Protein AF-A0A7X7TBM5-F1 (afdb_monomer)

Foldseek 3Di:
DPLKDKAKFFDPPLQVVVVVQVQHGLCSQQVVPDFAWPDDDPFKTWGWHWDDDDPPTDTDIDMKGADDDPVLQVVCCVPVVAGDDPQRVVQVVCVVCVVVVNDDDDDGMGIFMDGNRHTGMD

pLDDT: mean 87.88, std 8.38, range [46.88, 96.25]

Mean predicted aligned error: 5.34 Å

Structure (mmCIF, N/CA/C/O backbone):
data_AF-A0A7X7TBM5-F1
#
_entry.id   AF-A0A7X7TBM5-F1
#
loop_
_atom_site.group_PDB
_atom_site.id
_atom_site.type_symbol
_atom_site.label_atom_id
_atom_site.label_alt_id
_atom_site.label_comp_id
_atom_site.label_asym_id
_atom_site.label_entity_id
_atom_site.label_seq_id
_atom_site.pdbx_PDB_ins_code
_atom_site.Cartn_x
_atom_site.Cartn_y
_atom_site.Cartn_z
_atom_site.occupancy
_atom_site.B_iso_or_equiv
_atom_site.auth_seq_id
_atom_site.auth_comp_id
_atom_site.auth_asym_id
_atom_site.auth_atom_id
_atom_site.pdbx_PDB_model_num
ATOM 1 N N . MET A 1 1 ? -0.475 12.887 -24.486 1.00 46.88 1 MET A N 1
ATOM 2 C CA . MET A 1 1 ? -0.090 11.692 -23.706 1.00 46.88 1 MET A CA 1
ATOM 3 C C . MET A 1 1 ? 0.011 12.117 -22.256 1.00 46.88 1 MET A C 1
ATOM 5 O O . MET A 1 1 ? 0.785 13.027 -21.984 1.00 46.88 1 MET A O 1
ATOM 9 N N . SER A 1 2 ? -0.808 11.559 -21.361 1.00 51.97 2 SER A N 1
ATOM 10 C CA . SER A 1 2 ? -0.641 11.837 -19.930 1.00 51.97 2 SER A CA 1
ATOM 11 C C . SER A 1 2 ? 0.691 11.240 -19.491 1.00 51.97 2 SER A C 1
ATOM 13 O O . SER A 1 2 ? 0.918 10.045 -19.645 1.00 51.97 2 SER A O 1
ATOM 15 N N . ILE A 1 3 ? 1.594 12.097 -19.029 1.00 78.81 3 ILE A N 1
ATOM 16 C CA . ILE A 1 3 ? 2.922 11.720 -18.530 1.00 78.81 3 ILE A CA 1
ATOM 17 C C . ILE A 1 3 ? 2.806 11.076 -17.135 1.00 78.81 3 ILE A C 1
ATOM 19 O O . ILE A 1 3 ? 3.705 10.352 -16.704 1.00 78.81 3 ILE A O 1
ATOM 23 N N . VAL A 1 4 ? 1.688 11.344 -16.454 1.00 83.56 4 VAL A N 1
ATOM 24 C CA . VAL A 1 4 ? 1.349 10.846 -15.123 1.00 83.56 4 VAL A CA 1
ATOM 25 C C . VAL A 1 4 ? 0.433 9.634 -15.258 1.00 83.56 4 VAL A C 1
ATOM 27 O O . VAL A 1 4 ? -0.568 9.694 -15.979 1.00 83.56 4 VAL A O 1
ATOM 30 N N . SER A 1 5 ? 0.780 8.557 -14.560 1.00 88.44 5 SER A N 1
ATOM 31 C CA . SER A 1 5 ? -0.019 7.341 -14.445 1.00 88.44 5 SER A CA 1
ATOM 32 C C . SER A 1 5 ? -0.242 7.021 -12.978 1.00 88.44 5 SER A C 1
ATOM 34 O O . SER A 1 5 ? 0.727 6.865 -12.233 1.00 88.44 5 SER A O 1
ATOM 36 N N . THR A 1 6 ? -1.504 6.855 -12.601 1.00 91.75 6 THR A N 1
ATOM 37 C CA . THR A 1 6 ? -1.925 6.534 -11.239 1.00 91.75 6 THR A CA 1
ATOM 38 C C . THR A 1 6 ? -2.661 5.202 -11.230 1.00 91.75 6 THR A C 1
ATOM 40 O O . THR A 1 6 ? -3.466 4.936 -12.124 1.00 91.75 6 THR A O 1
ATOM 43 N N . ARG A 1 7 ? -2.392 4.352 -10.236 1.00 93.69 7 ARG A N 1
ATOM 44 C CA . ARG A 1 7 ? -3.143 3.113 -10.016 1.00 93.69 7 ARG A CA 1
ATOM 45 C C . ARG A 1 7 ? -3.231 2.750 -8.541 1.00 93.69 7 ARG A C 1
ATOM 47 O O . ARG A 1 7 ? -2.367 3.112 -7.749 1.00 93.69 7 ARG A O 1
ATOM 54 N N . VAL A 1 8 ? -4.242 1.957 -8.218 1.00 95.38 8 VAL A N 1
ATOM 55 C CA . VAL A 1 8 ? -4.363 1.211 -6.967 1.00 95.38 8 VAL A CA 1
ATOM 56 C C . VAL A 1 8 ? -4.627 -0.250 -7.320 1.00 95.38 8 VAL A C 1
ATOM 58 O O . VAL A 1 8 ? -5.303 -0.543 -8.305 1.00 95.38 8 VAL A O 1
ATOM 61 N N . VAL A 1 9 ? -4.029 -1.165 -6.571 1.00 95.44 9 VAL A N 1
ATOM 62 C CA . VAL A 1 9 ? -4.194 -2.610 -6.730 1.00 95.44 9 VAL A CA 1
ATOM 63 C C . VAL A 1 9 ? -4.621 -3.172 -5.388 1.00 95.44 9 VAL A C 1
ATOM 65 O O . VAL A 1 9 ? -3.992 -2.884 -4.371 1.00 95.44 9 VAL A O 1
ATOM 68 N N . PHE A 1 10 ? -5.674 -3.979 -5.397 1.00 96.25 10 PHE A N 1
ATOM 69 C CA . PHE A 1 10 ? -6.248 -4.598 -4.209 1.00 96.25 10 PHE A CA 1
ATOM 70 C C . PHE A 1 10 ? -5.935 -6.092 -4.166 1.00 96.25 10 PHE A C 1
ATOM 72 O O . PHE A 1 10 ? -5.817 -6.748 -5.203 1.00 96.25 10 PHE A O 1
ATOM 79 N N . ALA A 1 11 ? -5.823 -6.634 -2.957 1.00 94.88 11 ALA A N 1
ATOM 80 C CA . ALA A 1 11 ? -5.930 -8.068 -2.738 1.00 94.88 11 ALA A CA 1
ATOM 81 C C . ALA A 1 11 ? -7.383 -8.519 -2.965 1.00 94.88 11 ALA A C 1
ATOM 83 O O . ALA A 1 11 ? -8.317 -7.713 -2.943 1.00 94.88 11 ALA A O 1
ATOM 84 N N . GLU A 1 12 ? -7.573 -9.820 -3.170 1.00 93.44 12 GLU A N 1
ATOM 85 C CA . GLU A 1 12 ? -8.890 -10.407 -3.423 1.00 93.44 12 GLU A CA 1
ATOM 86 C C . GLU A 1 12 ? -9.910 -10.011 -2.339 1.00 93.44 12 GLU A C 1
ATOM 88 O O . GLU A 1 12 ? -9.631 -10.102 -1.142 1.00 93.44 12 GLU A O 1
ATOM 93 N N . GLY A 1 13 ? -11.079 -9.522 -2.769 1.00 92.25 13 GLY A N 1
ATOM 94 C CA . GLY A 1 13 ? -12.180 -9.086 -1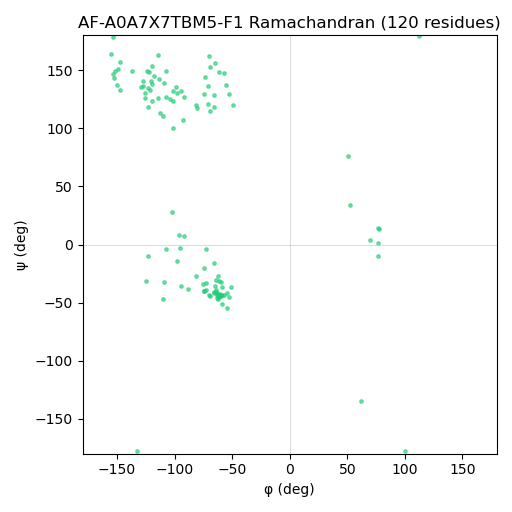.900 1.00 92.25 13 GLY A CA 1
ATOM 95 C C . GLY A 1 13 ? -12.003 -7.720 -1.220 1.00 92.25 13 GLY A C 1
ATOM 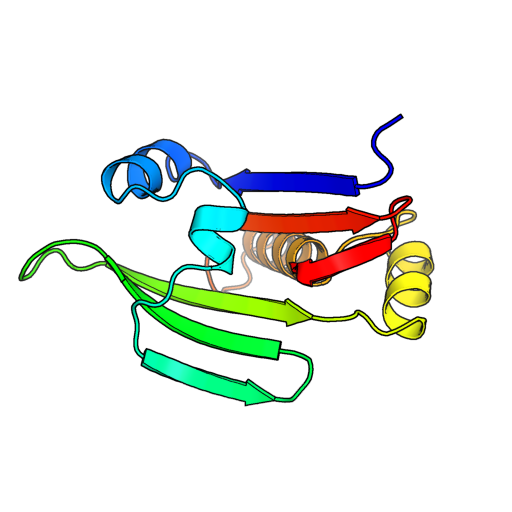96 O O . GLY A 1 13 ? -12.962 -7.197 -0.656 1.00 92.25 13 GLY A O 1
ATOM 97 N N . TRP A 1 14 ? -10.817 -7.103 -1.284 1.00 95.38 14 TRP A N 1
ATOM 98 C CA . TRP A 1 14 ? -10.558 -5.839 -0.584 1.00 95.38 14 TRP A CA 1
ATOM 99 C C . TRP A 1 14 ? -11.068 -4.603 -1.316 1.00 95.38 14 TRP A C 1
ATOM 101 O O . TRP A 1 14 ? -11.392 -3.617 -0.660 1.00 95.38 14 TRP A O 1
ATOM 111 N N . GLU A 1 15 ? -11.174 -4.645 -2.644 1.00 95.94 15 GLU A N 1
ATOM 112 C CA . GLU A 1 15 ? -11.685 -3.514 -3.429 1.00 95.94 15 GLU A CA 1
ATOM 113 C C . GLU A 1 15 ? -13.110 -3.135 -3.002 1.00 95.94 15 GLU A C 1
ATOM 115 O O . GLU A 1 15 ? -13.365 -1.986 -2.646 1.00 95.94 15 GLU A O 1
ATOM 120 N N . GLU A 1 16 ? -14.022 -4.109 -2.952 1.00 94.31 16 GLU A N 1
ATOM 121 C CA . GLU A 1 16 ? -15.407 -3.894 -2.513 1.00 94.31 16 GLU A CA 1
ATOM 122 C C . GLU A 1 16 ? -15.464 -3.440 -1.050 1.00 94.31 16 GLU A C 1
ATOM 124 O O . GLU A 1 16 ? -16.180 -2.499 -0.709 1.00 94.31 16 GLU A O 1
ATOM 129 N N . ARG A 1 17 ? -14.638 -4.051 -0.191 1.00 93.62 17 ARG A N 1
ATOM 130 C CA . ARG A 1 17 ? -14.583 -3.718 1.234 1.00 93.62 17 ARG A CA 1
ATOM 131 C C . ARG A 1 17 ? -14.156 -2.272 1.479 1.00 93.62 17 ARG A C 1
ATOM 133 O O . ARG A 1 17 ? -14.753 -1.589 2.306 1.00 93.62 17 ARG A O 1
ATOM 140 N N . PHE A 1 18 ? -13.144 -1.792 0.762 1.00 94.69 18 PHE A N 1
ATOM 141 C CA . PHE A 1 18 ? -12.705 -0.401 0.854 1.00 94.69 18 PHE A CA 1
ATOM 142 C C . PHE A 1 18 ? -13.682 0.570 0.190 1.00 94.69 18 PHE A C 1
ATOM 144 O O . PHE A 1 18 ? -13.886 1.680 0.692 1.00 94.69 18 PHE A O 1
ATOM 151 N N . ALA A 1 19 ? -14.344 0.137 -0.882 1.00 94.31 19 ALA A N 1
ATOM 152 C CA . ALA A 1 19 ? -15.364 0.918 -1.561 1.00 94.31 19 ALA A CA 1
ATOM 153 C C . ALA A 1 19 ? -16.569 1.247 -0.658 1.00 94.31 19 ALA A C 1
ATOM 155 O O . ALA A 1 19 ? -17.133 2.337 -0.809 1.00 94.31 19 ALA A O 1
ATOM 156 N N . ASP A 1 20 ? -16.921 0.373 0.295 1.00 93.25 20 ASP A N 1
ATOM 157 C CA . ASP A 1 20 ? -17.944 0.624 1.329 1.00 93.25 20 ASP A CA 1
ATOM 158 C C . ASP A 1 20 ? -17.575 1.791 2.262 1.00 93.25 20 ASP A C 1
ATOM 160 O O . ASP A 1 20 ? -18.450 2.472 2.799 1.00 93.25 20 ASP A O 1
ATOM 164 N N . TRP A 1 21 ? -16.278 2.055 2.437 1.00 92.75 21 TRP A N 1
ATOM 165 C CA . TRP A 1 21 ? -15.756 3.186 3.211 1.00 92.75 21 TRP A CA 1
ATOM 166 C C . TRP A 1 21 ? -15.412 4.403 2.344 1.00 92.75 21 TRP A C 1
ATOM 168 O O . TRP A 1 21 ? -14.838 5.369 2.842 1.00 92.75 21 TRP A O 1
ATOM 178 N N . GLY A 1 22 ? -15.766 4.372 1.055 1.00 93.62 22 GLY A N 1
ATOM 179 C CA . GLY A 1 22 ? -15.496 5.458 0.114 1.00 93.62 22 GLY A CA 1
ATOM 180 C C . GLY A 1 22 ? -14.053 5.518 -0.391 1.00 93.62 22 GLY A C 1
ATOM 181 O O . GLY A 1 22 ? -13.680 6.514 -0.997 1.00 93.62 22 GLY A O 1
ATOM 182 N N . LEU A 1 23 ? -13.250 4.473 -0.175 1.00 94.88 23 LEU A N 1
ATOM 183 C CA . LEU A 1 23 ? -11.856 4.413 -0.615 1.00 94.88 23 LEU A CA 1
ATOM 184 C C . LEU A 1 23 ? -11.754 3.568 -1.890 1.00 94.88 23 LEU A C 1
ATOM 186 O O . LEU A 1 23 ? -11.805 2.342 -1.827 1.00 94.88 23 LEU A O 1
ATOM 190 N N . ARG A 1 24 ? -11.658 4.210 -3.061 1.00 95.44 24 ARG A N 1
ATOM 191 C CA . ARG A 1 24 ? -11.710 3.520 -4.369 1.00 95.44 24 ARG A CA 1
ATOM 192 C C . ARG A 1 24 ? -10.510 3.808 -5.258 1.00 95.44 24 ARG A C 1
ATOM 194 O O . ARG A 1 24 ? -10.123 2.973 -6.067 1.00 95.44 24 ARG A O 1
ATOM 201 N N . SER A 1 25 ? -9.941 4.996 -5.130 1.00 95.19 25 SER A N 1
ATOM 202 C CA . SER A 1 25 ? -8.864 5.504 -5.968 1.00 95.19 25 SER A CA 1
ATOM 203 C C . SER A 1 25 ? -7.584 5.696 -5.170 1.00 95.19 25 SER A C 1
ATOM 205 O O . SER A 1 25 ? -7.595 5.754 -3.941 1.00 95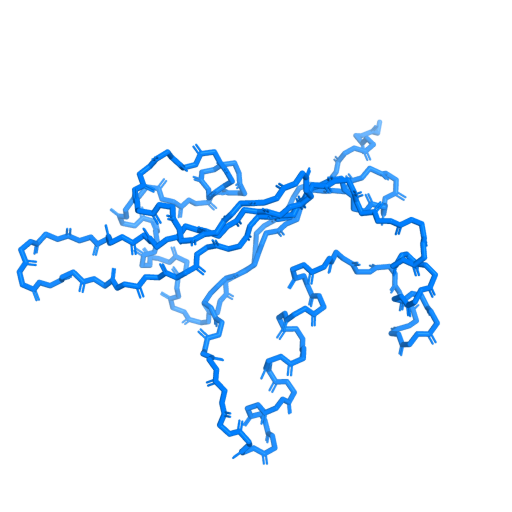.19 25 SER A O 1
ATOM 207 N N . PHE A 1 26 ? -6.463 5.819 -5.879 1.00 94.12 26 PHE A N 1
ATOM 208 C CA . PHE A 1 26 ? -5.189 6.163 -5.259 1.00 94.12 26 PHE A CA 1
ATOM 209 C C . PHE A 1 26 ? -5.298 7.432 -4.412 1.00 94.12 26 PHE A C 1
ATOM 211 O O . PHE A 1 26 ? -4.813 7.443 -3.287 1.00 94.12 26 PHE A O 1
ATOM 218 N N . GLU A 1 27 ? -5.950 8.471 -4.930 1.00 93.94 27 GLU A N 1
ATOM 219 C CA . GLU A 1 27 ? -6.154 9.745 -4.248 1.00 93.94 27 GLU A CA 1
ATOM 220 C C . GLU A 1 27 ? -6.952 9.563 -2.955 1.00 93.94 27 GLU A C 1
ATOM 222 O O . GLU A 1 27 ? -6.534 10.086 -1.923 1.00 93.94 27 GLU A O 1
ATOM 227 N N . ASP A 1 28 ? -8.014 8.748 -2.967 1.00 94.12 28 ASP A N 1
ATOM 228 C CA . ASP A 1 28 ? -8.796 8.471 -1.756 1.00 94.12 28 ASP A CA 1
ATOM 229 C C . ASP A 1 28 ? -7.903 7.893 -0.656 1.00 94.12 28 ASP A C 1
ATOM 231 O O . ASP A 1 28 ? -7.977 8.325 0.489 1.00 94.12 28 ASP A O 1
ATOM 235 N N . PHE A 1 29 ? -7.008 6.959 -0.996 1.00 93.62 29 PHE A N 1
ATOM 236 C CA . PHE A 1 29 ? -6.057 6.401 -0.033 1.00 93.62 29 PHE A CA 1
ATOM 237 C C . PHE A 1 29 ? -4.929 7.360 0.316 1.00 93.62 29 PHE A C 1
ATOM 239 O O . PHE A 1 29 ? -4.499 7.391 1.467 1.00 93.62 29 PHE A O 1
ATOM 246 N N . PHE A 1 30 ? -4.393 8.103 -0.644 1.00 91.06 30 PHE A N 1
ATOM 247 C CA . PHE A 1 30 ? -3.203 8.924 -0.457 1.00 91.06 30 PHE A CA 1
ATOM 248 C C . PHE A 1 30 ? -3.507 10.187 0.352 1.00 91.06 30 PHE A C 1
ATOM 250 O O . PHE A 1 30 ? -2.744 10.555 1.257 1.00 91.06 30 PHE A O 1
ATOM 257 N N . ASP A 1 31 ? -4.654 10.798 0.076 1.00 90.62 31 ASP A N 1
ATOM 258 C CA . ASP A 1 31 ? -5.106 12.043 0.684 1.00 90.62 31 ASP A CA 1
ATOM 259 C C . ASP A 1 31 ? -6.033 11.813 1.888 1.00 90.62 31 ASP A C 1
ATOM 261 O O . ASP A 1 31 ? -6.344 12.775 2.584 1.00 90.62 31 ASP A O 1
ATOM 265 N N . TYR A 1 32 ? -6.378 10.555 2.219 1.00 89.31 32 TYR A N 1
ATOM 266 C CA . TYR A 1 32 ? -7.123 10.224 3.443 1.00 89.31 32 TYR A CA 1
ATOM 267 C C . TYR A 1 32 ? -6.483 10.890 4.671 1.00 89.31 32 TYR A C 1
ATOM 269 O O . TYR A 1 32 ? -5.312 10.646 4.996 1.00 89.31 32 TYR A O 1
ATOM 277 N N . ASP A 1 33 ? -7.240 11.737 5.351 1.00 85.50 33 ASP A N 1
ATOM 278 C CA . ASP A 1 33 ? -6.793 12.555 6.479 1.00 85.50 33 ASP A CA 1
ATOM 279 C C . ASP A 1 33 ? -7.137 11.929 7.839 1.00 85.50 33 ASP A C 1
ATOM 281 O O . ASP A 1 33 ? -6.556 12.302 8.859 1.00 85.50 33 ASP A O 1
ATOM 285 N N . GLY A 1 34 ? -8.012 10.921 7.850 1.00 85.69 34 GLY A N 1
ATOM 286 C CA . GLY A 1 34 ? -8.355 10.152 9.037 1.00 85.69 34 GLY A CA 1
ATOM 287 C C . GLY A 1 34 ? -7.224 9.247 9.543 1.00 85.69 34 GLY A C 1
ATOM 288 O O . GLY A 1 34 ? -6.388 8.741 8.787 1.00 85.69 34 GLY A O 1
ATOM 289 N N . GLY A 1 35 ? -7.250 8.977 10.849 1.00 88.88 35 GLY A N 1
ATOM 290 C CA . GLY A 1 35 ? -6.366 8.018 11.513 1.00 88.88 35 GLY A CA 1
ATOM 291 C C . GLY A 1 35 ? -5.353 8.637 12.476 1.00 88.88 35 GLY A C 1
ATOM 292 O O . GLY A 1 35 ? -5.294 9.849 12.674 1.00 88.88 35 GLY A O 1
ATOM 293 N N . LEU A 1 36 ? -4.552 7.774 13.100 1.00 89.38 36 LEU A N 1
ATOM 294 C CA . LEU A 1 36 ? -3.496 8.155 14.035 1.00 89.38 36 LEU A CA 1
ATOM 295 C C . LEU A 1 36 ? -2.139 8.087 13.333 1.00 89.38 36 LEU A C 1
ATOM 297 O O . LEU A 1 36 ? -1.744 7.041 12.819 1.00 89.38 36 LEU A O 1
ATOM 301 N N . GLN A 1 37 ? -1.395 9.192 13.318 1.00 88.94 37 GLN A N 1
ATOM 302 C CA . GLN A 1 37 ? -0.047 9.191 12.756 1.00 88.94 37 GLN A CA 1
ATOM 303 C C . GLN A 1 37 ? 0.897 8.380 13.655 1.00 88.94 37 GLN A C 1
ATOM 305 O O . GLN A 1 37 ? 1.191 8.782 14.778 1.00 88.94 37 GLN A O 1
ATOM 310 N N . VAL A 1 38 ? 1.404 7.263 13.135 1.00 88.81 38 VAL A N 1
ATOM 311 C CA . VAL A 1 38 ? 2.332 6.365 13.841 1.00 88.81 38 VAL A CA 1
ATOM 312 C C . VAL A 1 38 ? 3.778 6.801 13.620 1.00 88.81 38 VAL A C 1
ATOM 314 O O . VAL A 1 38 ? 4.607 6.719 14.522 1.00 88.81 38 VAL A O 1
ATOM 317 N N . ASN A 1 39 ? 4.104 7.263 12.411 1.00 86.44 39 ASN A N 1
ATOM 318 C CA . ASN A 1 39 ? 5.452 7.711 12.070 1.00 86.44 39 ASN A CA 1
ATOM 319 C C . ASN A 1 39 ? 5.413 8.739 10.933 1.00 86.44 39 ASN A C 1
ATOM 321 O O . ASN A 1 39 ? 4.573 8.658 10.037 1.00 86.44 39 ASN A O 1
ATOM 325 N N . ARG A 1 40 ? 6.340 9.695 10.944 1.00 85.56 40 ARG A N 1
ATOM 326 C CA . ARG A 1 40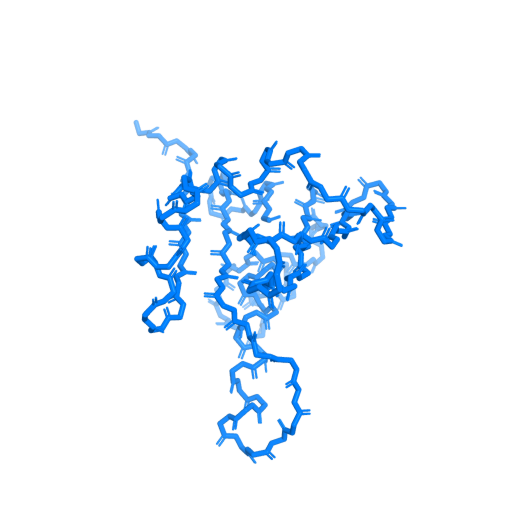 ? 6.535 10.650 9.858 1.00 85.56 40 ARG A CA 1
ATOM 327 C C . ARG A 1 40 ? 8.005 11.023 9.745 1.00 85.56 40 ARG A C 1
ATOM 329 O O . ARG A 1 40 ? 8.633 11.402 10.727 1.00 85.56 40 ARG A O 1
ATOM 336 N N . ASN A 1 41 ? 8.506 10.987 8.521 1.00 83.50 41 ASN A N 1
ATOM 337 C CA . ASN A 1 41 ? 9.727 11.659 8.110 1.00 83.50 41 ASN A CA 1
ATOM 338 C C . ASN A 1 41 ? 9.471 12.408 6.788 1.00 83.50 41 ASN A C 1
ATOM 340 O O . ASN A 1 41 ? 8.349 12.406 6.276 1.00 83.50 41 ASN A O 1
ATOM 344 N N . ASP A 1 42 ? 10.501 13.042 6.232 1.00 77.88 42 ASP A N 1
ATOM 345 C CA . ASP A 1 42 ? 10.375 13.884 5.032 1.00 77.88 42 ASP A CA 1
ATOM 346 C C . ASP A 1 42 ? 9.990 13.113 3.759 1.00 77.88 42 ASP A C 1
ATOM 348 O O . ASP A 1 42 ? 9.580 13.711 2.767 1.00 77.88 42 ASP A O 1
ATOM 352 N N . LYS A 1 43 ? 10.127 11.784 3.767 1.00 81.06 43 LYS A N 1
ATOM 353 C CA . LYS A 1 43 ? 9.945 10.915 2.594 1.00 81.06 43 LYS A CA 1
ATOM 354 C C . LYS A 1 43 ? 8.899 9.829 2.782 1.00 81.06 43 LYS A C 1
ATOM 356 O O . LYS A 1 43 ? 8.545 9.152 1.823 1.00 81.06 43 LYS A O 1
ATOM 361 N N . ARG A 1 44 ? 8.416 9.635 4.006 1.00 85.56 44 ARG A N 1
ATOM 362 C CA . ARG A 1 44 ? 7.502 8.565 4.375 1.00 85.56 44 ARG A CA 1
ATOM 363 C C . ARG A 1 44 ? 6.607 8.987 5.526 1.00 85.56 44 ARG A C 1
ATOM 365 O O . ARG A 1 44 ? 7.064 9.533 6.528 1.00 85.56 44 ARG A O 1
ATOM 372 N N . ASN A 1 45 ? 5.335 8.639 5.418 1.00 89.62 45 ASN A N 1
ATOM 373 C CA . ASN A 1 45 ? 4.362 8.799 6.487 1.00 89.62 45 ASN A CA 1
ATOM 374 C C . ASN A 1 45 ? 3.653 7.462 6.731 1.00 89.62 45 ASN A C 1
ATOM 376 O O . ASN A 1 45 ? 3.298 6.775 5.779 1.00 89.62 45 ASN A O 1
ATOM 380 N N . VAL A 1 46 ? 3.475 7.082 7.993 1.00 90.19 46 VAL A N 1
ATOM 381 C CA . VAL A 1 46 ? 2.709 5.900 8.386 1.00 90.19 46 VAL A CA 1
ATOM 382 C C . VAL A 1 46 ? 1.553 6.334 9.271 1.00 90.19 46 VAL A C 1
ATOM 384 O O . VAL A 1 46 ? 1.765 6.948 10.319 1.00 90.19 46 VAL A O 1
ATOM 387 N N . VAL A 1 47 ? 0.340 5.985 8.856 1.00 92.44 47 VAL A N 1
ATOM 388 C CA . VAL A 1 47 ? -0.903 6.270 9.576 1.00 92.44 47 VAL A CA 1
ATOM 389 C C . VAL A 1 47 ? -1.618 4.962 9.881 1.00 92.44 47 VAL A C 1
ATOM 391 O O . VAL A 1 47 ? -1.770 4.118 9.000 1.00 92.44 47 VAL A O 1
ATOM 394 N N . GLU A 1 48 ? -2.071 4.813 11.119 1.00 94.19 48 GLU A N 1
ATOM 395 C CA . GLU A 1 48 ? -3.052 3.808 11.512 1.00 94.19 48 GLU A CA 1
ATOM 396 C C . GLU A 1 48 ? -4.449 4.319 11.149 1.00 94.19 48 GLU A C 1
ATOM 398 O O . GLU A 1 48 ? -4.903 5.344 11.657 1.00 94.19 48 GLU A O 1
ATOM 403 N N . MET A 1 49 ? -5.130 3.611 10.260 1.00 93.88 49 MET A N 1
ATOM 404 C CA . MET A 1 49 ? -6.502 3.876 9.856 1.00 93.88 49 MET A CA 1
ATOM 405 C C . MET A 1 49 ? -7.426 2.904 10.580 1.00 93.88 49 MET A C 1
ATOM 407 O O . MET A 1 49 ? -7.180 1.701 10.582 1.00 93.88 49 MET A O 1
ATOM 411 N N . ARG A 1 50 ? -8.506 3.423 11.162 1.00 93.12 50 ARG A N 1
ATOM 412 C CA . ARG A 1 50 ? -9.582 2.610 11.734 1.00 93.12 50 ARG A CA 1
ATOM 413 C C . ARG A 1 50 ? -10.824 2.825 10.895 1.00 93.12 50 ARG A C 1
ATOM 415 O O . ARG A 1 50 ? -11.333 3.944 10.855 1.00 93.12 50 ARG A O 1
ATOM 422 N N . LEU A 1 51 ? -11.260 1.785 10.198 1.00 92.00 51 LEU A N 1
ATOM 423 C CA . LEU A 1 51 ? -12.396 1.846 9.283 1.00 92.00 51 LEU A CA 1
ATOM 424 C C . LEU A 1 51 ? -13.543 0.984 9.814 1.00 92.00 51 LEU A C 1
ATOM 426 O O . LEU A 1 51 ? -13.312 -0.067 10.405 1.00 92.00 51 LEU A O 1
ATOM 430 N N . GLY A 1 52 ? -14.780 1.446 9.632 1.00 87.81 52 GLY A N 1
ATOM 431 C CA . GLY A 1 52 ? -15.980 0.830 10.205 1.00 87.81 52 GLY A CA 1
ATOM 432 C C . GLY A 1 52 ? -16.500 1.526 11.470 1.00 87.81 52 GLY A C 1
ATOM 433 O O . GLY A 1 52 ? -15.991 2.558 11.910 1.00 87.81 52 GLY A O 1
ATOM 434 N N . THR A 1 53 ? -17.561 0.965 12.051 1.00 82.88 53 THR A N 1
ATOM 435 C CA . THR A 1 53 ? -18.330 1.577 13.148 1.00 82.88 53 THR A CA 1
ATOM 436 C C . THR A 1 53 ? -18.399 0.674 14.377 1.00 82.88 53 THR A C 1
ATOM 438 O O . THR A 1 53 ? -18.730 -0.508 14.256 1.00 82.88 53 THR A O 1
ATOM 441 N N . GLY A 1 54 ? -18.167 1.249 15.562 1.00 79.00 54 GLY A N 1
ATOM 442 C CA . GLY A 1 54 ? -18.277 0.550 16.847 1.00 79.00 54 GLY A CA 1
ATOM 443 C C . GLY A 1 54 ? -17.300 -0.621 16.966 1.00 79.00 54 GLY A C 1
ATOM 444 O O . GLY A 1 54 ? -16.141 -0.506 16.579 1.00 79.00 54 GLY A O 1
ATOM 445 N N . ASP A 1 55 ? -17.786 -1.765 17.445 1.00 77.62 55 ASP A N 1
ATOM 446 C CA . ASP A 1 55 ? -16.968 -2.961 17.704 1.00 77.62 55 ASP A CA 1
ATOM 447 C C . ASP A 1 55 ? -16.510 -3.704 16.434 1.00 77.62 55 ASP A C 1
ATOM 449 O O . ASP A 1 55 ? -15.770 -4.680 16.515 1.00 77.62 55 ASP A O 1
ATOM 453 N N . LYS A 1 56 ? -16.939 -3.261 15.244 1.00 84.00 56 LYS A N 1
ATOM 454 C CA . LYS A 1 56 ? -16.556 -3.844 13.945 1.00 84.00 56 LYS A CA 1
ATOM 455 C C . LYS A 1 56 ? -15.491 -3.018 13.220 1.00 84.00 56 LYS A C 1
ATOM 457 O O . LYS A 1 56 ? -15.473 -2.992 11.991 1.00 84.00 56 LYS A O 1
ATOM 462 N N . GLN A 1 57 ? -14.655 -2.297 13.965 1.00 88.56 57 GLN A N 1
ATOM 463 C CA . GLN A 1 57 ? -13.561 -1.533 13.376 1.00 88.56 57 GLN A CA 1
ATOM 464 C C . GLN A 1 57 ? -12.416 -2.441 12.937 1.00 88.56 57 GLN A C 1
ATOM 466 O O . GLN A 1 57 ? -11.897 -3.240 13.714 1.00 88.56 57 GLN A O 1
ATOM 471 N N . GLU A 1 58 ? -11.994 -2.262 11.694 1.00 91.88 58 GLU A N 1
ATOM 472 C CA . GLU A 1 58 ? -10.801 -2.882 11.140 1.00 91.88 58 GLU A CA 1
ATOM 473 C C . GLU A 1 58 ? -9.646 -1.878 11.174 1.00 91.88 58 GLU A C 1
ATOM 475 O O . GLU A 1 58 ? -9.817 -0.692 10.867 1.00 91.88 58 GLU A O 1
ATOM 480 N N . ILE A 1 59 ? -8.472 -2.353 11.593 1.00 92.69 59 ILE A N 1
ATOM 481 C CA . ILE A 1 59 ? -7.270 -1.535 11.751 1.00 92.69 59 ILE A CA 1
ATOM 482 C C . ILE A 1 59 ? -6.328 -1.816 10.587 1.00 92.69 59 ILE A C 1
ATOM 484 O O . ILE A 1 59 ? -5.912 -2.954 10.370 1.00 92.69 59 ILE A O 1
ATOM 488 N N . PHE A 1 60 ? -5.942 -0.758 9.885 1.00 94.81 60 PHE A N 1
ATOM 489 C CA . PHE A 1 60 ? -5.005 -0.807 8.770 1.00 94.81 60 PHE A CA 1
ATOM 490 C C . PHE A 1 60 ? -3.830 0.124 9.018 1.00 94.81 60 PHE A C 1
ATOM 492 O O . PHE A 1 60 ? -3.970 1.184 9.621 1.00 94.81 60 PHE A O 1
ATOM 499 N N . PHE A 1 61 ? -2.669 -0.236 8.483 1.00 94.12 61 PHE A N 1
ATOM 500 C CA . PHE A 1 61 ? -1.507 0.642 8.471 1.00 94.12 61 PHE A CA 1
ATOM 501 C C . PHE A 1 61 ? -1.247 1.099 7.044 1.00 94.12 61 PHE A C 1
ATOM 503 O O . PHE A 1 61 ? -0.811 0.319 6.200 1.00 94.12 61 PHE A O 1
ATOM 510 N N . ARG A 1 62 ? -1.482 2.382 6.783 1.00 93.88 62 ARG A N 1
ATOM 511 C CA . ARG A 1 62 ? -1.161 3.008 5.504 1.00 93.88 62 ARG A CA 1
ATOM 512 C C . ARG A 1 62 ? 0.235 3.593 5.572 1.00 93.88 62 ARG A C 1
ATOM 514 O O . ARG A 1 62 ? 0.527 4.416 6.440 1.00 93.88 62 ARG A O 1
ATOM 521 N N . LYS A 1 63 ? 1.075 3.219 4.616 1.00 92.75 63 LYS A N 1
ATOM 522 C CA . LYS A 1 63 ? 2.383 3.829 4.389 1.00 92.75 63 LYS A CA 1
ATOM 523 C C . LYS A 1 63 ? 2.294 4.662 3.118 1.00 92.75 63 LYS A C 1
ATOM 525 O O . LYS A 1 63 ? 1.884 4.137 2.096 1.00 92.75 63 LYS A O 1
ATOM 530 N N . ARG A 1 64 ? 2.672 5.932 3.208 1.00 91.94 64 ARG A N 1
ATOM 531 C CA . ARG A 1 64 ? 2.830 6.838 2.070 1.00 91.94 64 ARG A CA 1
ATOM 532 C C . ARG A 1 64 ? 4.300 7.107 1.851 1.00 91.94 64 ARG A C 1
ATOM 534 O O . ARG A 1 64 ? 5.007 7.349 2.834 1.00 91.94 64 ARG A O 1
ATOM 541 N N . PHE A 1 65 ? 4.727 7.130 0.603 1.00 88.88 65 PHE A N 1
ATOM 542 C CA . PHE A 1 65 ? 6.078 7.460 0.187 1.00 88.88 65 PHE A CA 1
ATOM 543 C C . PHE A 1 65 ? 6.055 8.668 -0.745 1.00 88.88 65 PHE A C 1
ATOM 545 O O . PHE A 1 65 ? 5.167 8.834 -1.580 1.00 88.88 65 PHE A O 1
ATOM 552 N N . PHE A 1 66 ? 7.043 9.540 -0.580 1.00 85.50 66 PHE A N 1
ATOM 553 C CA . PHE A 1 66 ? 7.173 10.783 -1.326 1.00 85.50 66 PHE A CA 1
ATOM 554 C C . PHE A 1 66 ? 8.576 10.872 -1.913 1.00 85.50 66 PHE A C 1
ATOM 556 O O . PHE A 1 66 ? 9.556 10.672 -1.193 1.00 85.50 66 PHE A O 1
ATOM 563 N N . SER A 1 67 ? 8.680 11.269 -3.185 1.00 74.06 67 SER A N 1
ATOM 564 C CA . SER A 1 67 ? 9.960 11.574 -3.843 1.00 74.06 67 SER A CA 1
ATOM 565 C C . SER A 1 67 ? 11.004 10.455 -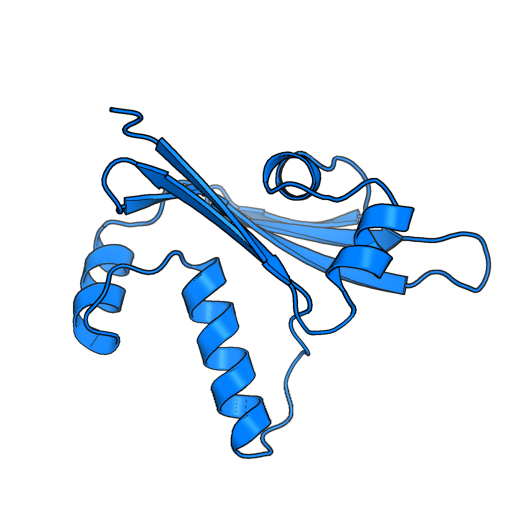3.6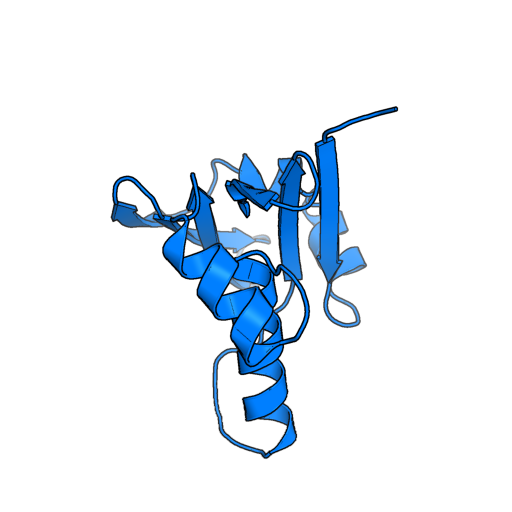69 1.00 74.06 67 SER A C 1
ATOM 567 O O . SER A 1 67 ? 11.937 10.594 -2.852 1.00 74.06 67 SER A O 1
ATOM 569 N N . PRO A 1 68 ? 10.873 9.345 -4.420 1.00 69.88 68 PRO A N 1
ATOM 570 C CA . PRO A 1 68 ? 11.797 8.221 -4.311 1.00 69.88 68 PRO A CA 1
ATOM 571 C C . PRO A 1 68 ? 13.230 8.679 -4.564 1.00 69.88 68 PRO A C 1
ATOM 573 O O . PRO A 1 68 ? 13.492 9.613 -5.329 1.00 69.88 68 PRO A O 1
ATOM 576 N N . HIS A 1 69 ? 14.195 8.039 -3.906 1.00 74.44 69 HIS A N 1
ATOM 577 C CA . HIS A 1 69 ? 15.580 8.322 -4.243 1.00 74.44 69 HIS A CA 1
ATOM 578 C C . HIS A 1 69 ? 15.927 7.684 -5.588 1.00 74.44 69 HIS A C 1
ATOM 580 O O . HIS A 1 69 ? 15.541 6.553 -5.867 1.00 74.44 69 HIS A O 1
ATOM 586 N N . TRP A 1 70 ? 16.770 8.352 -6.378 1.00 74.00 70 TRP A N 1
ATOM 587 C CA . TRP A 1 70 ? 17.331 7.784 -7.611 1.00 74.00 70 TRP A CA 1
ATOM 588 C C . TRP A 1 70 ? 17.962 6.403 -7.400 1.00 74.00 70 TRP A C 1
ATOM 590 O O . TRP A 1 70 ? 17.812 5.519 -8.240 1.00 74.00 70 TRP A O 1
ATOM 600 N N . LYS A 1 71 ? 18.614 6.183 -6.250 1.00 77.50 71 LYS A N 1
ATOM 601 C CA . LYS A 1 71 ? 19.166 4.868 -5.890 1.00 77.50 71 LYS A CA 1
ATOM 602 C C . LYS A 1 71 ? 18.102 3.766 -5.822 1.00 77.50 71 LYS A C 1
ATOM 604 O O . LYS A 1 71 ? 18.408 2.630 -6.161 1.00 77.50 71 LYS A O 1
ATOM 609 N N . ASP A 1 72 ? 16.873 4.094 -5.434 1.00 74.00 72 ASP A N 1
ATOM 610 C CA . ASP A 1 72 ? 15.784 3.128 -5.310 1.00 74.00 72 ASP A CA 1
ATOM 611 C C . ASP A 1 72 ? 15.257 2.753 -6.709 1.00 74.00 72 ASP A C 1
ATOM 613 O O . ASP A 1 72 ? 14.980 1.587 -6.978 1.00 74.00 72 ASP A O 1
ATOM 617 N N . VAL A 1 73 ? 15.257 3.697 -7.658 1.00 76.19 73 VAL A N 1
ATOM 618 C CA . VAL A 1 73 ? 14.964 3.425 -9.080 1.00 76.19 73 VAL A CA 1
ATOM 619 C C . VAL A 1 73 ? 15.999 2.467 -9.683 1.00 76.19 73 VAL A C 1
ATOM 621 O O . VAL A 1 73 ? 15.638 1.469 -10.305 1.00 76.19 73 VAL A O 1
ATOM 624 N N . PHE A 1 74 ? 17.294 2.712 -9.458 1.00 78.75 74 PHE A N 1
ATOM 625 C CA . PHE A 1 74 ? 18.345 1.800 -9.928 1.00 78.75 74 PHE A CA 1
ATOM 626 C C . PHE A 1 74 ? 18.264 0.427 -9.259 1.00 78.75 74 PHE A C 1
ATOM 628 O O . PHE A 1 74 ? 18.438 -0.596 -9.923 1.00 78.75 74 PHE A O 1
ATOM 635 N N . PHE A 1 75 ? 17.987 0.393 -7.956 1.00 78.44 75 PHE A N 1
ATOM 636 C CA . PHE A 1 75 ? 17.841 -0.849 -7.208 1.00 78.44 75 PHE A CA 1
ATOM 637 C C . PHE A 1 75 ? 16.696 -1.707 -7.755 1.00 78.44 75 PHE A C 1
ATOM 639 O O . PHE A 1 75 ? 16.867 -2.912 -7.940 1.00 78.44 75 PHE A O 1
ATOM 646 N N . THR A 1 76 ? 15.544 -1.103 -8.046 1.00 76.56 76 THR A N 1
ATOM 647 C CA . THR A 1 76 ? 14.372 -1.838 -8.539 1.00 76.56 76 THR A CA 1
ATOM 648 C C . THR A 1 76 ? 14.579 -2.354 -9.955 1.00 76.56 76 THR A C 1
ATOM 650 O O . THR A 1 76 ? 14.363 -3.540 -10.204 1.00 76.56 76 THR A O 1
ATOM 653 N N . LEU A 1 77 ? 15.142 -1.529 -10.840 1.00 78.88 77 LEU A N 1
ATOM 654 C CA . LEU A 1 77 ? 15.518 -1.950 -12.188 1.00 78.88 77 LEU A CA 1
ATOM 655 C C . LEU A 1 77 ? 16.519 -3.119 -12.169 1.00 78.88 77 LEU A C 1
ATOM 657 O O . LEU A 1 77 ? 16.357 -4.085 -12.911 1.00 78.88 77 LEU A O 1
ATOM 661 N N . ARG A 1 78 ? 17.533 -3.062 -11.295 1.00 80.12 78 ARG A N 1
ATOM 662 C CA . ARG A 1 78 ? 18.579 -4.092 -11.167 1.00 80.12 78 ARG A CA 1
ATOM 663 C C . ARG A 1 78 ? 18.044 -5.432 -10.659 1.00 80.12 78 ARG A C 1
ATOM 665 O O . ARG A 1 78 ? 18.514 -6.463 -11.136 1.00 80.12 78 ARG A O 1
ATOM 672 N N . ASN A 1 79 ? 17.148 -5.417 -9.670 1.00 76.75 79 ASN A N 1
ATOM 673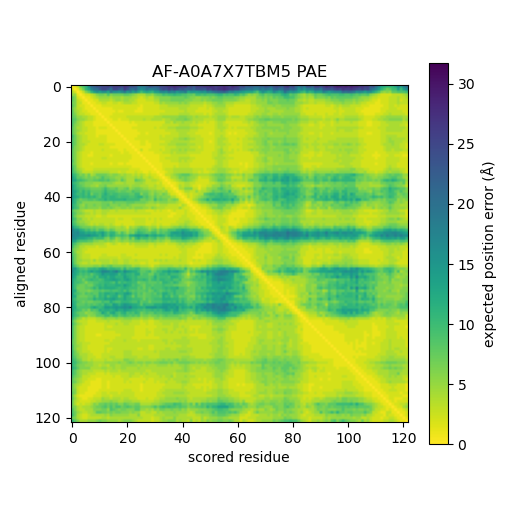 C CA . ASN A 1 79 ? 16.698 -6.627 -8.970 1.00 76.75 79 ASN A CA 1
ATOM 674 C C . ASN A 1 79 ? 15.414 -7.226 -9.555 1.00 76.75 79 ASN A C 1
ATOM 676 O O . ASN A 1 79 ? 15.277 -8.443 -9.589 1.00 76.75 79 ASN A O 1
ATOM 680 N N . PHE A 1 80 ? 14.489 -6.390 -10.028 1.00 73.88 80 PHE A N 1
ATOM 681 C CA . PHE A 1 80 ? 13.188 -6.828 -10.542 1.00 73.88 80 PHE A CA 1
ATOM 682 C C . PHE A 1 80 ? 13.071 -6.717 -12.066 1.00 73.88 80 PHE A C 1
ATOM 684 O O . PHE A 1 80 ? 12.038 -7.084 -12.620 1.00 73.88 80 PHE A O 1
ATOM 691 N N . GLY A 1 81 ? 14.089 -6.178 -12.749 1.00 75.06 81 GLY A N 1
ATOM 692 C CA . GLY A 1 81 ? 14.068 -5.954 -14.199 1.00 75.06 81 GLY A CA 1
ATOM 693 C C . GLY A 1 81 ? 13.105 -4.850 -14.650 1.00 75.06 81 GLY A C 1
ATOM 694 O O . GLY A 1 81 ? 12.951 -4.625 -15.846 1.00 75.06 81 GLY A O 1
ATOM 695 N N . ALA A 1 82 ? 12.457 -4.158 -13.710 1.00 75.88 82 ALA A N 1
ATOM 696 C CA . ALA A 1 82 ? 11.486 -3.104 -13.963 1.00 75.88 82 ALA A CA 1
ATOM 697 C C . ALA A 1 82 ? 11.528 -2.066 -12.838 1.00 75.88 82 ALA A C 1
ATOM 699 O O . ALA A 1 82 ? 11.832 -2.392 -11.689 1.00 75.88 82 ALA A O 1
ATOM 700 N N . ILE A 1 83 ? 11.185 -0.821 -13.163 1.00 79.31 83 ILE A N 1
ATOM 701 C CA . ILE A 1 83 ? 11.000 0.227 -12.158 1.00 79.31 83 ILE A CA 1
ATOM 702 C C . ILE A 1 83 ? 9.710 -0.096 -11.385 1.00 79.31 83 ILE A C 1
ATOM 704 O O . ILE A 1 83 ? 8.646 -0.228 -11.990 1.00 79.31 83 ILE A O 1
ATOM 708 N N . CYS A 1 84 ? 9.811 -0.275 -10.063 1.00 81.38 84 CYS A N 1
ATOM 709 C CA . CYS A 1 84 ? 8.659 -0.386 -9.158 1.00 81.38 84 CYS A CA 1
ATOM 710 C C . CYS A 1 84 ? 8.669 0.758 -8.148 1.00 81.38 84 CYS A C 1
ATOM 712 O O . CYS A 1 84 ? 9.741 1.186 -7.720 1.00 81.38 84 CYS A O 1
ATOM 714 N N . SER A 1 85 ? 7.482 1.241 -7.772 1.00 86.19 85 SER A N 1
ATOM 715 C CA . SER A 1 85 ? 7.354 2.118 -6.610 1.00 86.19 85 SER A CA 1
ATOM 716 C C . SER A 1 85 ? 7.732 1.376 -5.332 1.00 86.19 85 SER A C 1
ATOM 718 O O . SER A 1 85 ? 7.612 0.148 -5.262 1.00 86.19 85 SER A O 1
ATOM 720 N N . GLN A 1 86 ? 8.140 2.107 -4.297 1.00 87.75 86 GLN A N 1
ATOM 721 C CA . GLN A 1 86 ? 8.443 1.514 -2.996 1.00 87.75 86 GLN A CA 1
ATOM 722 C C . GLN A 1 86 ? 7.266 0.686 -2.453 1.00 87.75 86 GLN A C 1
ATOM 724 O O . GLN A 1 86 ? 7.489 -0.439 -1.997 1.00 87.75 86 GLN A O 1
ATOM 729 N N . ALA A 1 87 ? 6.022 1.166 -2.586 1.00 89.44 87 ALA A N 1
ATOM 730 C CA . ALA A 1 87 ? 4.834 0.406 -2.196 1.00 89.44 87 ALA A CA 1
ATOM 731 C C . ALA A 1 87 ? 4.661 -0.888 -3.012 1.00 89.44 87 ALA A C 1
ATOM 733 O O . ALA A 1 87 ? 4.407 -1.947 -2.438 1.00 89.44 87 ALA A O 1
ATOM 734 N N . ALA A 1 88 ? 4.867 -0.845 -4.332 1.00 90.44 88 ALA A N 1
ATOM 735 C CA . ALA A 1 88 ? 4.791 -2.037 -5.177 1.00 90.44 88 ALA A CA 1
ATOM 736 C C . ALA A 1 88 ? 5.888 -3.062 -4.849 1.00 90.44 88 ALA A C 1
ATOM 738 O O . ALA A 1 88 ? 5.658 -4.270 -4.933 1.00 90.44 88 ALA A O 1
ATOM 739 N N . CYS A 1 89 ? 7.090 -2.612 -4.483 1.00 89.44 89 CYS A N 1
ATOM 740 C CA . CYS A 1 89 ? 8.151 -3.529 -4.085 1.00 89.44 89 CYS A CA 1
ATOM 741 C C . CYS A 1 89 ? 7.872 -4.133 -2.688 1.00 89.44 89 CYS A C 1
ATOM 743 O O . CYS A 1 89 ? 8.085 -5.331 -2.500 1.00 89.44 89 CYS A O 1
ATOM 745 N N . GLU A 1 90 ? 7.341 -3.358 -1.727 1.00 91.19 90 GLU A N 1
ATOM 746 C CA . GLU A 1 90 ? 6.870 -3.891 -0.435 1.00 91.19 90 GLU A CA 1
ATOM 747 C C . GLU A 1 90 ? 5.759 -4.936 -0.625 1.00 91.19 90 GLU A C 1
ATOM 749 O O . GLU A 1 90 ? 5.836 -6.012 -0.032 1.00 91.19 90 GLU A O 1
ATOM 754 N N . TRP A 1 91 ? 4.788 -4.654 -1.499 1.00 93.56 91 TRP A N 1
ATOM 755 C CA . TRP A 1 91 ? 3.712 -5.574 -1.874 1.00 93.56 91 TRP A CA 1
ATOM 756 C C . TRP A 1 91 ? 4.255 -6.913 -2.379 1.00 93.56 91 TRP A C 1
ATOM 758 O O . TRP A 1 91 ? 3.932 -7.968 -1.835 1.00 93.56 91 TRP A O 1
ATOM 768 N N . LYS A 1 92 ? 5.133 -6.875 -3.390 1.00 91.56 92 LYS A N 1
ATOM 769 C CA . LYS A 1 92 ? 5.735 -8.082 -3.978 1.00 91.56 92 LYS A CA 1
ATOM 770 C C . LYS A 1 92 ? 6.531 -8.886 -2.955 1.00 91.56 92 LYS A C 1
ATOM 772 O O . LYS A 1 92 ? 6.414 -10.105 -2.923 1.00 91.56 92 LYS A O 1
ATOM 777 N N . ASN A 1 93 ? 7.320 -8.213 -2.118 1.00 91.69 93 ASN A N 1
ATOM 778 C CA . ASN A 1 93 ? 8.117 -8.880 -1.092 1.00 91.69 93 ASN A CA 1
ATOM 779 C C . ASN A 1 93 ? 7.235 -9.537 -0.023 1.00 91.69 93 ASN A C 1
ATOM 781 O O . ASN A 1 93 ? 7.524 -10.655 0.392 1.00 91.69 93 ASN A O 1
ATOM 785 N N . ALA A 1 94 ? 6.159 -8.873 0.411 1.00 93.50 94 ALA A N 1
ATOM 786 C CA . ALA A 1 94 ? 5.227 -9.442 1.380 1.00 93.50 94 ALA A CA 1
ATOM 787 C C . ALA A 1 94 ? 4.533 -10.693 0.823 1.00 93.50 94 ALA A C 1
ATOM 789 O O . ALA A 1 94 ? 4.522 -11.720 1.495 1.00 93.50 94 ALA A O 1
ATOM 790 N N . HIS A 1 95 ? 4.046 -10.645 -0.421 1.00 93.31 95 HIS A N 1
ATOM 791 C CA . HIS A 1 95 ? 3.483 -11.826 -1.082 1.00 93.31 95 HIS A CA 1
ATOM 792 C C . HIS A 1 95 ? 4.505 -12.952 -1.239 1.00 93.31 95 HIS A C 1
ATOM 794 O O . HIS A 1 95 ? 4.213 -14.076 -0.856 1.00 93.31 95 HIS A O 1
ATOM 800 N N . ALA A 1 96 ? 5.729 -12.649 -1.682 1.00 93.06 96 ALA A N 1
ATOM 801 C CA . ALA A 1 96 ? 6.776 -13.658 -1.823 1.00 93.06 96 ALA A CA 1
ATOM 802 C C . ALA A 1 96 ? 7.104 -14.371 -0.498 1.00 93.06 96 ALA A C 1
ATOM 804 O O . ALA A 1 96 ? 7.372 -15.568 -0.508 1.00 93.06 96 ALA A O 1
ATOM 805 N N . LEU A 1 97 ? 7.073 -13.659 0.637 1.00 94.31 97 LEU A N 1
ATOM 806 C CA . LEU A 1 97 ? 7.244 -14.259 1.966 1.00 94.31 97 LEU A CA 1
ATOM 807 C C . LEU A 1 97 ? 6.048 -15.138 2.356 1.00 94.31 97 LEU A C 1
ATOM 809 O O . LEU A 1 97 ? 6.245 -16.254 2.833 1.00 94.31 97 LEU A O 1
ATOM 813 N N . LEU A 1 98 ? 4.823 -14.664 2.117 1.00 94.56 98 LEU A N 1
ATOM 814 C CA . LEU A 1 98 ? 3.605 -15.424 2.411 1.00 94.56 98 LEU A CA 1
ATOM 815 C C . LEU A 1 98 ? 3.510 -16.706 1.569 1.00 94.56 98 LEU A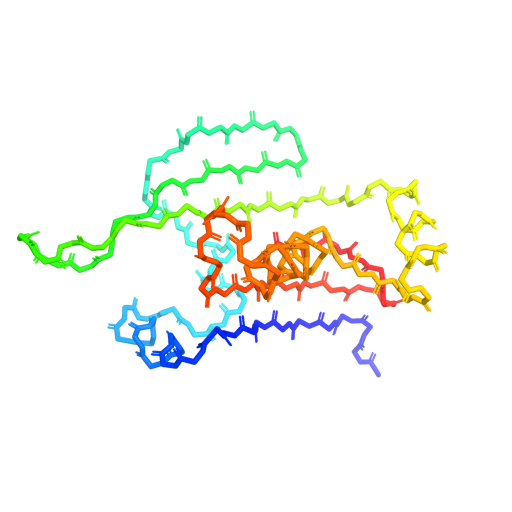 C 1
ATOM 817 O O . LEU A 1 98 ? 3.140 -17.749 2.105 1.00 94.56 98 LEU A O 1
ATOM 821 N N . ASP A 1 99 ? 3.905 -16.655 0.295 1.00 93.75 99 ASP A N 1
ATOM 822 C CA . ASP A 1 99 ? 3.872 -17.793 -0.635 1.00 93.75 99 ASP A CA 1
ATOM 823 C C . ASP A 1 99 ? 4.812 -18.930 -0.206 1.00 93.75 99 ASP A C 1
ATOM 825 O O . ASP A 1 99 ? 4.524 -20.104 -0.443 1.00 93.75 99 ASP A O 1
ATOM 829 N N . ILE A 1 100 ? 5.920 -18.602 0.467 1.00 96.12 100 ILE A N 1
ATOM 830 C CA . ILE A 1 100 ? 6.849 -19.590 1.040 1.00 96.12 100 ILE A CA 1
ATOM 831 C C . ILE A 1 100 ? 6.519 -19.951 2.498 1.00 96.12 100 ILE A C 1
ATOM 833 O O . ILE A 1 100 ? 7.294 -20.652 3.148 1.00 96.12 100 ILE A O 1
ATOM 837 N N . GLY A 1 101 ? 5.389 -19.472 3.028 1.00 94.81 101 GLY A N 1
ATOM 838 C CA . GLY A 1 101 ? 4.928 -19.758 4.387 1.00 94.81 101 GLY A CA 1
ATOM 839 C C . GLY A 1 101 ? 5.653 -18.987 5.493 1.00 94.81 101 GLY A C 1
ATOM 840 O O . GLY A 1 101 ? 5.516 -19.340 6.664 1.00 94.81 101 GLY A O 1
ATOM 841 N N . VAL A 1 102 ? 6.418 -17.943 5.158 1.00 95.88 102 VAL A N 1
ATOM 842 C CA . VAL A 1 102 ? 7.027 -17.054 6.154 1.00 95.88 102 VAL A CA 1
ATOM 843 C C . VAL A 1 102 ? 5.990 -16.032 6.604 1.00 95.88 102 VAL A C 1
ATOM 845 O O . VAL A 1 102 ? 5.474 -15.243 5.811 1.00 95.88 102 VAL A O 1
ATOM 848 N N . GLU A 1 103 ? 5.693 -16.039 7.900 1.00 94.50 103 GLU A N 1
ATOM 849 C CA . GLU A 1 103 ? 4.708 -15.135 8.480 1.00 94.50 103 GLU A CA 1
ATOM 850 C C . GLU A 1 103 ? 5.173 -13.674 8.395 1.00 94.50 103 GLU A C 1
ATOM 852 O O . GLU A 1 103 ? 6.287 -13.310 8.777 1.00 94.50 103 GLU A O 1
ATOM 857 N N . THR A 1 104 ? 4.296 -12.825 7.870 1.00 94.31 104 THR A N 1
ATOM 858 C CA . THR A 1 104 ? 4.476 -11.377 7.762 1.00 94.31 104 THR A CA 1
ATOM 859 C C . THR A 1 104 ? 3.099 -10.705 7.752 1.00 94.31 104 THR A C 1
ATOM 861 O O . THR A 1 104 ? 2.062 -11.371 7.818 1.00 94.31 104 THR A O 1
ATOM 864 N N . TYR A 1 105 ? 3.066 -9.376 7.680 1.00 92.44 105 TYR A N 1
ATOM 865 C CA . TYR A 1 105 ? 1.816 -8.639 7.517 1.00 92.44 105 TYR A CA 1
ATOM 866 C C . TYR A 1 105 ? 1.122 -9.022 6.202 1.00 92.44 105 TYR A C 1
ATOM 868 O O . TYR A 1 105 ? 1.772 -9.321 5.202 1.00 92.44 105 TYR A O 1
ATOM 876 N N . ARG A 1 106 ? -0.214 -8.987 6.196 1.00 93.81 106 ARG A N 1
ATOM 877 C CA . ARG A 1 106 ? -1.021 -9.280 5.006 1.00 93.81 106 ARG A CA 1
ATOM 878 C C . ARG A 1 106 ? -1.322 -7.973 4.276 1.00 93.81 106 ARG A C 1
ATOM 880 O O . ARG A 1 106 ? -2.090 -7.169 4.806 1.00 93.81 106 ARG A O 1
ATOM 887 N N . PRO A 1 107 ? -0.697 -7.706 3.120 1.00 95.19 107 PRO A N 1
ATOM 888 C CA . PRO A 1 107 ? -0.978 -6.490 2.381 1.00 95.19 107 PRO A CA 1
ATOM 889 C C . PRO A 1 107 ? -2.381 -6.582 1.757 1.00 95.19 107 PRO A C 1
ATOM 891 O O . PRO A 1 107 ? -2.775 -7.624 1.239 1.00 95.19 107 PRO A O 1
ATOM 894 N N . VAL A 1 108 ? -3.147 -5.494 1.845 1.00 95.94 108 VAL A N 1
ATOM 895 C CA . VAL A 1 108 ? -4.557 -5.446 1.404 1.00 95.94 108 VAL A CA 1
ATOM 896 C C . VAL A 1 108 ? -4.750 -4.617 0.139 1.00 95.94 108 VAL A C 1
ATOM 898 O O . VAL A 1 108 ? -5.578 -4.948 -0.703 1.00 95.94 108 VAL A O 1
ATOM 901 N N . CYS A 1 109 ? -3.943 -3.573 -0.036 1.00 96.19 109 CYS A N 1
ATOM 902 C CA . CYS A 1 109 ? -3.800 -2.851 -1.291 1.00 96.19 109 CYS A CA 1
ATOM 903 C C . CYS A 1 109 ? -2.434 -2.154 -1.369 1.00 96.19 109 CYS A C 1
ATOM 905 O O . CYS A 1 109 ? -1.769 -1.956 -0.348 1.00 96.19 109 CYS A O 1
ATOM 907 N N . TYR A 1 110 ? -2.040 -1.736 -2.570 1.00 95.88 110 TYR A N 1
ATOM 908 C CA . TYR A 1 110 ? -0.994 -0.735 -2.770 1.00 95.88 110 TYR A CA 1
ATOM 909 C C . TYR A 1 110 ? -1.410 0.262 -3.850 1.00 95.88 110 TYR A C 1
ATOM 911 O O . TYR A 1 110 ? -2.143 -0.076 -4.779 1.00 95.88 110 TYR A O 1
ATOM 919 N N . GLY A 1 111 ? -0.932 1.493 -3.722 1.00 94.50 111 GLY A N 1
ATOM 920 C CA . GLY A 1 111 ? -1.155 2.565 -4.677 1.00 94.50 111 GLY A CA 1
ATOM 921 C C . GLY A 1 111 ? 0.162 3.062 -5.253 1.00 94.50 111 GLY A C 1
ATOM 922 O O . GLY A 1 111 ? 1.196 2.935 -4.610 1.00 94.50 111 GLY A O 1
ATOM 923 N N . GLU A 1 112 ? 0.151 3.609 -6.464 1.00 93.75 112 GLU A N 1
ATOM 924 C CA . GLU A 1 112 ? 1.292 4.364 -6.979 1.00 93.75 112 GLU A CA 1
ATOM 925 C C . GLU A 1 112 ? 0.876 5.409 -8.013 1.00 93.75 112 GLU A C 1
ATOM 927 O O . GLU A 1 112 ? 0.025 5.171 -8.871 1.00 93.75 112 GLU A O 1
ATOM 932 N N . GLU A 1 113 ? 1.558 6.548 -7.964 1.00 92.50 113 GLU A N 1
ATOM 933 C CA . GLU A 1 113 ? 1.589 7.565 -9.003 1.00 92.50 113 GLU A CA 1
ATOM 934 C C . GLU A 1 113 ? 3.007 7.637 -9.573 1.00 92.50 113 GLU A C 1
ATOM 936 O O . GLU A 1 113 ? 3.995 7.830 -8.854 1.00 92.50 113 GLU A O 1
ATOM 941 N N . THR A 1 114 ? 3.110 7.512 -10.890 1.00 88.38 114 THR A N 1
ATOM 942 C CA . THR A 1 114 ? 4.372 7.544 -11.628 1.00 88.38 114 THR A CA 1
ATOM 943 C C . THR A 1 114 ? 4.361 8.648 -12.678 1.00 88.38 114 THR A C 1
ATOM 945 O O . THR A 1 114 ? 3.324 8.969 -13.255 1.00 88.38 114 THR A O 1
ATOM 948 N N . VAL A 1 115 ? 5.529 9.226 -12.945 1.00 85.88 115 VAL A N 1
ATOM 949 C CA . VAL A 1 115 ? 5.772 10.226 -13.991 1.00 85.88 115 VAL A CA 1
ATOM 950 C C . VAL A 1 115 ? 6.875 9.676 -14.885 1.00 85.88 115 VAL A C 1
ATOM 952 O O . VAL A 1 115 ? 7.971 9.401 -14.404 1.00 85.88 115 VAL A O 1
ATOM 955 N N . PHE A 1 116 ? 6.587 9.456 -16.171 1.00 81.38 116 PHE A N 1
ATOM 956 C CA . PHE A 1 116 ? 7.497 8.735 -17.084 1.00 81.38 116 PHE A CA 1
ATOM 957 C C . PHE A 1 116 ? 7.962 7.362 -16.543 1.00 81.38 116 PHE A C 1
ATOM 959 O O . PHE A 1 116 ? 9.095 6.945 -16.769 1.00 81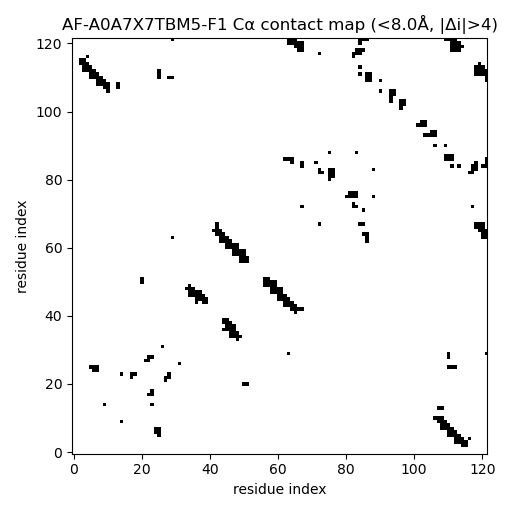.38 116 PHE A O 1
ATOM 966 N N . GLY A 1 117 ? 7.098 6.660 -15.799 1.00 77.06 117 GLY A N 1
ATOM 967 C CA . GLY A 1 117 ? 7.415 5.358 -15.195 1.00 77.06 117 GLY A CA 1
ATOM 968 C C . GLY A 1 117 ? 8.304 5.420 -13.948 1.00 77.06 117 GLY A C 1
ATOM 969 O O . GLY A 1 117 ? 8.613 4.379 -13.379 1.00 77.06 117 GLY A O 1
ATOM 970 N N . ILE A 1 118 ? 8.693 6.615 -13.495 1.00 82.19 118 ILE A N 1
ATOM 971 C CA . ILE A 1 118 ? 9.404 6.825 -12.231 1.00 82.19 118 ILE A CA 1
ATOM 972 C C . ILE A 1 118 ? 8.375 7.166 -11.156 1.00 82.19 118 ILE A C 1
ATOM 974 O O . ILE A 1 118 ? 7.508 8.010 -11.378 1.00 82.19 118 ILE A O 1
ATOM 978 N N . GLU A 1 119 ? 8.458 6.521 -9.994 1.00 85.50 119 GLU A N 1
ATOM 979 C CA . GLU A 1 119 ? 7.589 6.832 -8.859 1.00 85.50 119 GLU A CA 1
ATOM 980 C C . GLU A 1 119 ? 7.682 8.321 -8.484 1.00 85.50 119 GLU A C 1
ATOM 982 O O . GLU A 1 119 ? 8.751 8.931 -8.444 1.00 85.50 119 GLU A O 1
ATOM 987 N N . ARG A 1 120 ? 6.528 8.919 -8.207 1.00 87.25 120 ARG A N 1
ATOM 988 C CA . ARG A 1 120 ? 6.407 10.267 -7.652 1.00 87.25 120 ARG A CA 1
ATOM 989 C C . ARG A 1 120 ? 5.917 10.197 -6.215 1.00 87.25 120 ARG A C 1
ATOM 991 O O . ARG A 1 120 ? 6.493 10.841 -5.332 1.00 87.25 120 ARG A O 1
ATOM 998 N N . ARG A 1 121 ? 4.878 9.394 -6.004 1.00 90.31 121 ARG A N 1
ATOM 999 C CA . ARG A 1 121 ? 4.296 9.081 -4.704 1.00 90.31 121 ARG A CA 1
ATOM 1000 C C . ARG A 1 121 ? 3.654 7.695 -4.739 1.00 90.31 121 ARG A C 1
ATOM 1002 O O . ARG A 1 121 ? 3.190 7.274 -5.797 1.00 90.31 121 ARG A O 1
ATOM 1009 N N . SER A 1 122 ? 3.636 7.003 -3.608 1.00 87.31 122 SER A N 1
ATOM 1010 C CA . SER A 1 122 ? 2.947 5.719 -3.435 1.00 87.31 122 SER A CA 1
ATOM 1011 C C . SER A 1 122 ? 2.319 5.587 -2.058 1.00 87.31 122 SER A C 1
ATOM 1013 O O . SER A 1 122 ? 2.766 6.320 -1.142 1.00 87.31 122 SER A O 1
#

Radius of gyration: 14.99 Å; Cα contacts (8 Å, |Δi|>4): 193; chains: 1; bounding box: 38×34×41 Å

Nearest PDB structures (foldseek):
  8uds-assembly1_D  TM=3.798E-01  e=3.233E-01  Mycolicibacterium smegmatis MC2 155
  2ns9-assembly1_B  TM=3.974E-01  e=5.037E-01  Aeropyrum pernix
  8i9p-assembly1_LT  TM=3.867E-01  e=6.491E-01  Thermochaetoides thermophila DSM 1495
  8ir3-assembly1_c  TM=3.628E-01  e=8.911E-01  Homo sapiens
  7u98-assembly4_D  TM=3.088E-01  e=5.599E+00  Homo sapiens

Solvent-accessible surface area (backbone atoms only — not comparable to full-atom values): 7025 Å² total; per-residue (Å²): 130,81,57,64,49,75,45,62,48,59,38,92,76,36,54,66,60,34,42,77,75,68,38,79,48,40,61,46,63,71,67,55,81,76,56,47,80,77,47,76,58,99,44,36,40,30,30,40,34,72,47,74,64,79,96,63,53,47,81,43,79,49,68,38,41,41,64,68,54,70,67,52,46,53,49,26,33,72,75,68,75,41,65,54,39,71,42,52,48,52,51,53,52,41,50,56,34,49,77,73,68,43,90,71,74,83,77,50,62,44,35,40,32,23,47,81,68,39,54,47,35,45

Sequence (122 aa):
MSIVSTRVVFAEGWEERFADWGLRSFEDFFDYDGGLQVNRNDKRNVVEMRLGTGDKQEIFFRKRFFSPHWKDVFFTLRNFGAICSQAACEWKNAHALLDIGVETYRPVCYGEETVFGIERRS

Secondary structure (DSSP, 8-state):
--SEEEEEEE-TTHHHHHHTTT--SHHHHHH---SEEEEE-SSEEEEEEEESSGGGPEEEEEEEEBS--HHHHHHHHHHHSS---HHHHHHHHHHHHHHTT-------EEEEEEETTEEEE-